Protein AF-A0A1F2QXC3-F1 (afdb_monomer)

Radius of gyration: 17.64 Å; Cα contacts (8 Å, |Δi|>4): 50; chains: 1; bounding box: 39×17×53 Å

Secondary structure (DSSP, 8-state):
--HHHHHHHHHHHHHHHHHHHHHHHHHHHHHHS---HHHHHHHHHHHHHHHHHHHHHHHHHHHHHHHHHHHHHH--

Mean predicted aligned error: 4.78 Å

Solvent-accessible surface area (backbone atoms only — not comparable to full-atom values): 4035 Å² total; per-residue (Å²): 135,55,74,70,60,51,53,52,52,54,52,52,44,52,54,48,35,52,49,28,51,54,49,21,53,51,28,42,53,50,26,71,75,46,87,51,68,67,61,22,49,51,27,44,53,51,20,54,48,26,52,55,50,30,49,52,42,49,56,49,48,51,52,51,55,51,50,57,55,51,62,70,64,69,76,118

pLDDT: mean 91.89, std 10.53, range [49.56, 98.5]

Structure (mmCIF, N/CA/C/O backbone):
data_AF-A0A1F2QXC3-F1
#
_entry.id   AF-A0A1F2QXC3-F1
#
loop_
_atom_site.group_PDB
_atom_site.id
_atom_site.type_symbol
_atom_site.label_atom_id
_atom_site.label_alt_id
_atom_site.label_comp_id
_atom_site.label_asym_id
_atom_site.label_entity_id
_atom_site.label_seq_id
_atom_site.pdbx_PDB_ins_code
_atom_site.Cartn_x
_atom_site.Cartn_y
_atom_site.Cartn_z
_atom_site.occupancy
_atom_site.B_iso_or_equiv
_atom_site.auth_seq_id
_atom_site.auth_comp_id
_atom_site.auth_asym_id
_atom_site.auth_atom_id
_atom_site.pdbx_PDB_model_num
ATOM 1 N N . MET A 1 1 ? 10.585 4.876 -26.696 1.00 61.47 1 MET A N 1
ATOM 2 C CA . MET A 1 1 ? 10.630 5.625 -25.416 1.00 61.47 1 MET A CA 1
ATOM 3 C C . MET A 1 1 ? 12.090 5.717 -24.983 1.00 61.47 1 MET A C 1
ATOM 5 O O . MET A 1 1 ? 12.817 4.774 -25.258 1.00 61.47 1 MET A O 1
ATOM 9 N N . ASN A 1 2 ? 12.570 6.832 -24.424 1.00 80.25 2 ASN A N 1
ATOM 10 C CA . ASN A 1 2 ? 13.989 6.933 -24.044 1.00 80.25 2 ASN A CA 1
ATOM 11 C C . ASN A 1 2 ? 14.243 6.331 -22.644 1.00 80.25 2 ASN A C 1
ATOM 13 O O . ASN A 1 2 ? 13.321 6.208 -21.836 1.00 80.25 2 ASN A O 1
ATOM 17 N N . GLU A 1 3 ? 15.496 5.968 -22.360 1.00 76.12 3 GLU A N 1
ATOM 18 C CA . GLU A 1 3 ? 15.904 5.306 -21.109 1.00 76.12 3 GLU A CA 1
ATOM 19 C C . GLU A 1 3 ? 15.555 6.119 -19.850 1.00 76.12 3 GLU A C 1
ATOM 21 O O . GLU A 1 3 ? 15.145 5.565 -18.828 1.00 76.12 3 GLU A O 1
ATOM 26 N N . LYS A 1 4 ? 15.668 7.448 -19.929 1.00 81.50 4 LYS A N 1
ATOM 27 C CA . LYS A 1 4 ? 15.394 8.352 -18.808 1.00 81.50 4 LYS A CA 1
ATOM 28 C C . LYS A 1 4 ? 13.905 8.384 -18.455 1.00 81.50 4 LYS A C 1
ATOM 30 O O . LY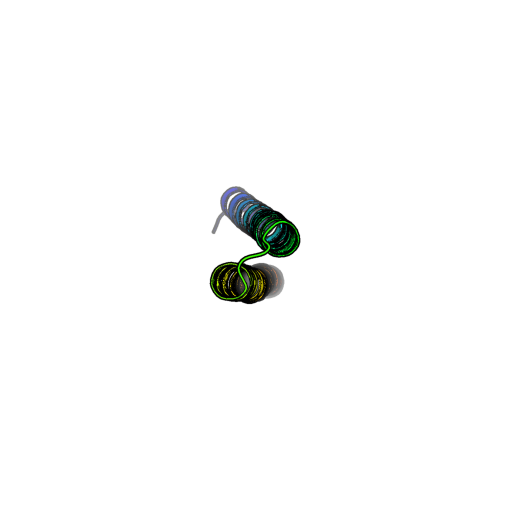S A 1 4 ? 13.551 8.322 -17.281 1.00 81.50 4 LYS A O 1
ATOM 35 N N . THR A 1 5 ? 13.037 8.441 -19.464 1.00 84.38 5 THR A N 1
ATOM 36 C CA . THR A 1 5 ? 11.577 8.405 -19.301 1.00 84.38 5 THR A CA 1
ATOM 37 C C . THR A 1 5 ? 11.128 7.084 -18.693 1.00 84.38 5 THR A C 1
ATOM 39 O O . THR A 1 5 ? 10.319 7.081 -17.773 1.00 84.38 5 THR A O 1
ATOM 42 N N . TRP A 1 6 ? 11.699 5.970 -19.149 1.00 81.88 6 TRP A N 1
ATOM 43 C CA . TRP A 1 6 ? 11.402 4.656 -18.592 1.00 81.88 6 TRP A CA 1
ATOM 44 C C . TRP A 1 6 ? 11.703 4.572 -17.091 1.00 81.88 6 TRP A C 1
ATOM 46 O O . TRP A 1 6 ? 10.849 4.167 -16.303 1.00 81.88 6 TRP A O 1
ATOM 56 N N . ARG A 1 7 ? 12.922 4.966 -16.694 1.00 82.94 7 ARG A N 1
ATOM 57 C CA . ARG A 1 7 ? 13.331 4.939 -15.285 1.00 82.94 7 ARG A CA 1
ATOM 58 C C . ARG A 1 7 ? 12.389 5.766 -14.419 1.00 82.94 7 ARG A C 1
ATOM 60 O O . ARG A 1 7 ? 11.979 5.297 -13.366 1.00 82.94 7 ARG A O 1
ATOM 67 N N . SER A 1 8 ? 12.001 6.941 -14.910 1.00 91.44 8 SER A N 1
ATOM 68 C CA . SER A 1 8 ? 11.052 7.813 -14.222 1.00 91.44 8 SER A CA 1
ATOM 69 C C . SER A 1 8 ? 9.675 7.165 -14.049 1.00 91.44 8 SER A C 1
ATOM 71 O O . SER A 1 8 ? 9.089 7.311 -12.984 1.00 91.44 8 SER A O 1
ATOM 73 N N . ILE A 1 9 ? 9.160 6.443 -15.049 1.00 91.81 9 ILE A N 1
ATOM 74 C CA . ILE A 1 9 ? 7.861 5.756 -14.946 1.00 91.81 9 ILE A CA 1
ATOM 75 C C . ILE A 1 9 ? 7.919 4.649 -13.890 1.00 91.81 9 ILE A C 1
ATOM 77 O O . ILE A 1 9 ? 7.035 4.570 -13.041 1.00 91.81 9 ILE A O 1
ATOM 81 N N . VAL A 1 10 ? 8.973 3.829 -13.905 1.00 93.88 10 VAL A N 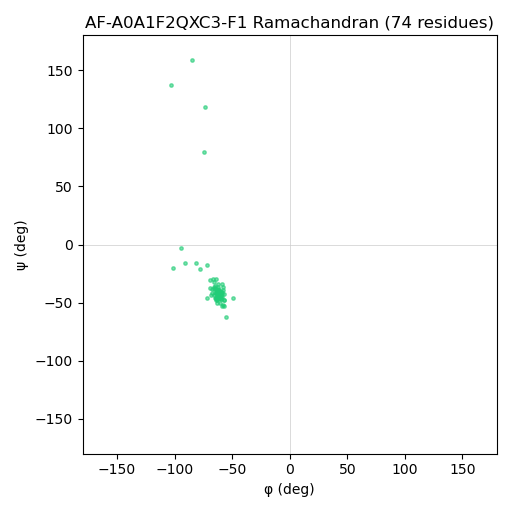1
ATOM 82 C CA . VAL A 1 10 ? 9.168 2.764 -12.907 1.00 93.88 10 VAL A CA 1
ATOM 83 C C . VAL A 1 10 ? 9.301 3.344 -11.498 1.00 93.88 10 VAL A C 1
ATOM 85 O O . VAL A 1 10 ? 8.679 2.836 -10.570 1.00 93.88 10 VAL A O 1
ATOM 88 N N . GLU A 1 11 ? 10.069 4.421 -11.327 1.00 94.94 11 GLU A N 1
ATOM 89 C CA . GLU A 1 11 ? 10.206 5.108 -10.036 1.00 94.94 11 GLU A CA 1
ATOM 90 C C . GLU A 1 11 ? 8.856 5.648 -9.541 1.00 94.94 11 GLU A C 1
ATOM 92 O O . GLU A 1 11 ? 8.486 5.391 -8.399 1.00 94.94 11 GLU A O 1
ATOM 97 N N . VAL A 1 12 ? 8.073 6.304 -10.407 1.00 96.69 12 VAL A N 1
ATOM 98 C CA . VAL A 1 12 ? 6.735 6.812 -10.058 1.00 96.69 12 VAL A CA 1
ATOM 99 C C . VAL A 1 12 ? 5.789 5.682 -9.655 1.00 96.69 12 VAL A C 1
ATOM 101 O O . VAL A 1 12 ? 5.097 5.812 -8.648 1.00 96.69 12 VAL A O 1
ATOM 104 N N . LEU A 1 13 ? 5.771 4.569 -10.395 1.00 96.31 13 LEU A N 1
ATOM 105 C CA . LEU A 1 13 ? 4.926 3.417 -10.066 1.00 96.31 13 LEU A CA 1
ATOM 106 C C . LEU A 1 13 ? 5.318 2.793 -8.725 1.00 96.31 13 LEU A C 1
ATOM 108 O O . LEU A 1 13 ? 4.445 2.480 -7.921 1.00 96.31 13 LEU A O 1
ATOM 112 N N . ARG A 1 14 ? 6.619 2.664 -8.444 1.00 96.38 14 ARG A N 1
ATOM 113 C CA . ARG A 1 14 ? 7.102 2.151 -7.153 1.00 96.38 14 ARG A CA 1
ATOM 114 C C . ARG A 1 14 ? 6.714 3.0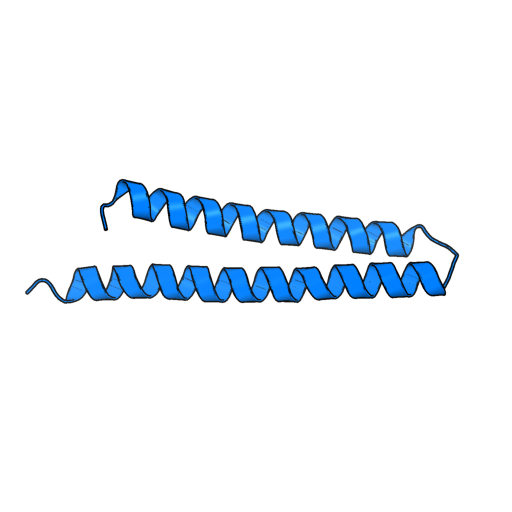65 -5.996 1.00 96.38 14 ARG A C 1
ATOM 116 O O . ARG A 1 14 ? 6.170 2.577 -5.012 1.00 96.38 14 ARG A O 1
ATOM 123 N N . THR A 1 15 ? 6.912 4.374 -6.142 1.00 97.56 15 THR A N 1
ATOM 124 C CA . THR A 1 15 ? 6.484 5.350 -5.130 1.00 97.56 15 THR A CA 1
ATOM 125 C C . THR A 1 15 ? 4.968 5.344 -4.938 1.00 97.56 15 THR A C 1
ATOM 127 O O . THR A 1 15 ? 4.501 5.493 -3.814 1.00 97.56 15 THR A O 1
ATOM 130 N N . ALA A 1 16 ? 4.182 5.161 -6.003 1.00 97.69 16 ALA A N 1
ATOM 131 C CA . ALA A 1 16 ? 2.732 5.041 -5.886 1.00 97.69 16 ALA A CA 1
ATOM 132 C C . ALA A 1 16 ? 2.337 3.788 -5.086 1.00 97.69 16 ALA A C 1
ATOM 134 O O . ALA A 1 16 ? 1.555 3.902 -4.153 1.00 97.69 16 ALA A O 1
ATOM 135 N N . ILE A 1 17 ? 2.938 2.625 -5.371 1.00 97.88 17 ILE A N 1
ATOM 136 C CA . ILE A 1 17 ? 2.687 1.377 -4.624 1.00 97.88 17 ILE A CA 1
ATOM 137 C C . ILE A 1 17 ? 3.022 1.530 -3.135 1.00 97.88 17 ILE A C 1
ATOM 139 O O . ILE A 1 17 ? 2.272 1.043 -2.293 1.00 97.88 17 ILE A O 1
ATOM 143 N N . GLU A 1 18 ? 4.141 2.184 -2.811 1.00 97.75 18 GLU A N 1
ATOM 144 C CA . GLU A 1 18 ? 4.529 2.471 -1.422 1.00 97.75 18 GLU A CA 1
ATOM 145 C C . GLU A 1 18 ? 3.486 3.359 -0.733 1.00 97.75 18 GLU A C 1
ATOM 147 O O . GLU A 1 18 ? 3.027 3.028 0.356 1.00 97.75 18 GLU A O 1
ATOM 152 N N . ARG A 1 19 ? 3.025 4.417 -1.410 1.00 98.00 19 ARG A N 1
ATOM 153 C CA . ARG A 1 19 ? 1.981 5.306 -0.883 1.00 98.00 19 ARG A CA 1
ATOM 154 C C . ARG A 1 19 ? 0.650 4.605 -0.643 1.00 98.00 19 ARG A C 1
ATOM 156 O O . ARG A 1 19 ? 0.011 4.908 0.354 1.00 98.00 19 ARG A O 1
ATOM 163 N N . GLU A 1 20 ? 0.235 3.682 -1.509 1.00 97.81 20 GLU A N 1
ATOM 164 C CA . GLU A 1 20 ? -0.991 2.911 -1.252 1.00 97.81 20 GLU A CA 1
ATOM 165 C C . GLU A 1 20 ? -0.844 2.002 -0.022 1.00 97.81 20 GLU A C 1
ATOM 167 O O . GLU A 1 20 ? -1.807 1.791 0.713 1.00 97.81 20 GLU A O 1
ATOM 172 N N . GLY A 1 21 ? 0.367 1.498 0.244 1.00 97.69 21 GLY A N 1
ATOM 173 C CA . GLY A 1 21 ? 0.679 0.784 1.485 1.00 97.69 21 GLY A CA 1
ATOM 174 C C . GLY A 1 21 ? 0.549 1.679 2.719 1.00 97.69 21 GLY A C 1
ATOM 175 O O . GLY A 1 21 ? -0.142 1.315 3.668 1.00 97.69 21 GLY A O 1
ATOM 176 N N . ASP A 1 22 ? 1.133 2.878 2.672 1.00 98.12 22 ASP A N 1
ATOM 177 C CA . ASP A 1 22 ? 1.024 3.857 3.760 1.00 98.12 22 ASP A CA 1
ATOM 178 C C . ASP A 1 22 ? -0.441 4.282 4.002 1.00 98.12 22 ASP A C 1
ATOM 180 O O . ASP A 1 22 ? -0.876 4.421 5.148 1.00 98.12 22 ASP A O 1
ATOM 184 N N . SER A 1 23 ? -1.227 4.460 2.931 1.00 97.94 23 SER A N 1
ATOM 185 C CA . SER A 1 23 ? -2.663 4.768 3.008 1.00 97.94 23 SER A CA 1
ATOM 186 C C . SER A 1 23 ? -3.463 3.623 3.632 1.00 97.94 23 SER A C 1
ATOM 188 O O . SER A 1 23 ? -4.336 3.871 4.468 1.00 97.94 23 SER A O 1
ATOM 190 N N . PHE A 1 24 ? -3.151 2.371 3.276 1.00 98.44 24 PHE A N 1
ATOM 191 C CA . PHE A 1 24 ? -3.754 1.195 3.904 1.00 98.44 24 PHE A CA 1
ATOM 192 C C . PHE A 1 24 ? -3.532 1.207 5.418 1.00 98.44 24 PHE A C 1
ATOM 194 O O . PHE A 1 24 ? -4.501 1.125 6.178 1.00 98.44 24 PHE A O 1
ATOM 201 N N . ASP A 1 25 ? -2.275 1.347 5.846 1.00 98.25 25 ASP A N 1
ATOM 202 C CA . ASP A 1 25 ? -1.912 1.354 7.264 1.00 98.25 25 ASP A CA 1
ATOM 203 C C . ASP A 1 25 ? -2.601 2.512 7.997 1.00 98.25 25 ASP A C 1
ATOM 205 O O . ASP A 1 25 ? -3.138 2.326 9.088 1.00 98.25 25 ASP A O 1
ATOM 209 N N . TYR A 1 26 ? -2.687 3.687 7.365 1.00 98.31 26 TYR A N 1
ATOM 210 C CA . TYR A 1 26 ? -3.387 4.847 7.913 1.00 98.31 26 TYR A CA 1
ATOM 211 C C . TYR A 1 26 ? -4.873 4.575 8.189 1.00 98.31 26 TYR A C 1
ATOM 213 O O . TYR A 1 26 ? -5.349 4.815 9.305 1.00 98.31 26 TYR A O 1
ATOM 221 N N . TYR A 1 27 ? -5.621 4.072 7.201 1.00 98.38 27 TYR A N 1
ATOM 222 C CA . TYR A 1 27 ? -7.050 3.793 7.377 1.00 98.38 27 TYR A CA 1
ATOM 223 C C . TYR A 1 27 ? -7.293 2.618 8.320 1.00 98.38 27 TYR A C 1
ATOM 225 O O . TYR A 1 27 ? -8.223 2.662 9.129 1.00 98.38 27 TYR A O 1
ATOM 233 N N . TYR A 1 28 ? -6.443 1.593 8.263 1.00 98.19 28 TYR A N 1
ATOM 234 C CA . TYR A 1 28 ? -6.529 0.449 9.158 1.00 98.19 28 TYR A CA 1
ATOM 235 C C . TYR A 1 28 ? -6.305 0.863 10.617 1.00 98.19 28 TYR A C 1
ATOM 237 O O . TYR A 1 28 ? -7.125 0.539 11.479 1.00 98.19 28 TYR A O 1
ATOM 245 N N . ASP A 1 29 ? -5.264 1.647 10.899 1.00 98.31 29 ASP A N 1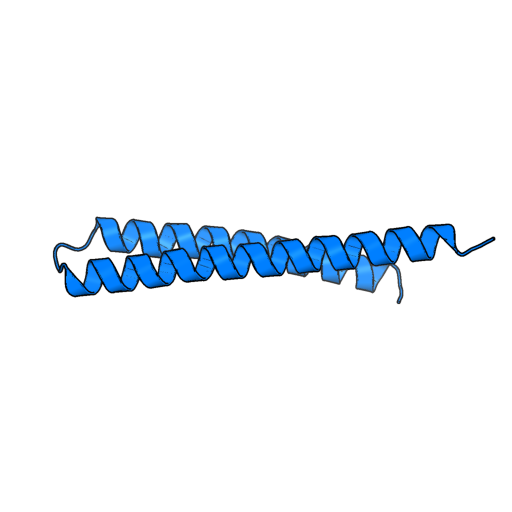
ATOM 246 C CA . ASP A 1 29 ? -4.994 2.177 12.236 1.00 98.31 29 ASP A CA 1
ATOM 247 C C . ASP A 1 29 ? -6.111 3.104 12.720 1.00 98.31 29 ASP A C 1
ATOM 249 O O . ASP A 1 29 ? -6.521 3.027 13.882 1.00 98.31 29 ASP A O 1
ATOM 253 N N . ALA A 1 30 ? -6.642 3.959 11.840 1.00 97.88 30 ALA A N 1
ATOM 254 C CA . ALA A 1 30 ? -7.792 4.799 12.158 1.00 97.88 30 ALA A CA 1
ATOM 255 C C . ALA A 1 30 ? -9.018 3.948 12.537 1.00 97.88 30 ALA A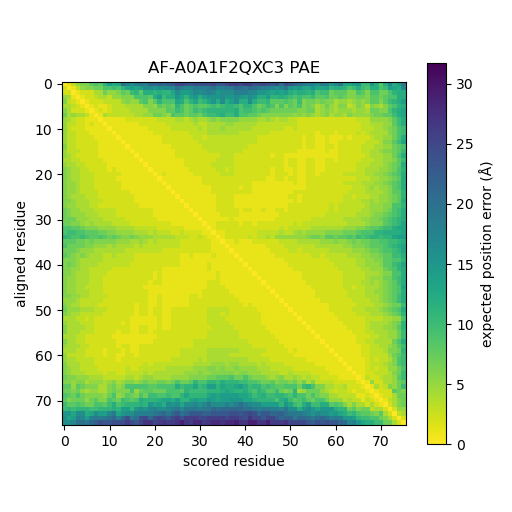 C 1
ATOM 257 O O . ALA A 1 30 ? -9.688 4.248 13.527 1.00 97.88 30 ALA A O 1
ATOM 258 N N . ALA A 1 31 ? -9.266 2.844 11.822 1.00 98.19 31 ALA A N 1
ATOM 259 C CA . ALA A 1 31 ? -10.352 1.909 12.116 1.00 98.19 31 ALA A CA 1
ATOM 260 C C . ALA A 1 31 ? -10.189 1.207 13.477 1.00 98.19 31 ALA A C 1
ATOM 262 O O . ALA A 1 31 ? -11.182 0.860 14.120 1.00 98.19 31 ALA A O 1
ATOM 263 N N . GLN A 1 32 ? -8.953 0.992 13.943 1.00 97.44 32 GLN A N 1
ATOM 264 C CA . GLN A 1 32 ? -8.699 0.417 15.271 1.00 97.44 32 GLN A CA 1
ATOM 265 C C . GLN A 1 32 ? -8.872 1.423 16.413 1.00 97.44 32 GLN A C 1
ATOM 267 O O . GLN A 1 32 ? -9.071 1.011 17.553 1.00 97.44 32 GLN A O 1
ATOM 272 N N . ARG A 1 33 ? -8.800 2.726 16.124 1.00 97.50 33 ARG A N 1
ATOM 273 C CA . ARG A 1 33 ? -8.896 3.807 17.121 1.00 97.50 33 ARG A CA 1
ATOM 274 C C . ARG A 1 33 ? -10.310 4.368 17.291 1.00 97.50 33 ARG A C 1
ATOM 276 O O . ARG A 1 33 ? -10.496 5.258 18.114 1.00 97.50 33 ARG A O 1
ATOM 283 N N . THR A 1 34 ? -11.280 3.890 16.514 1.00 96.25 34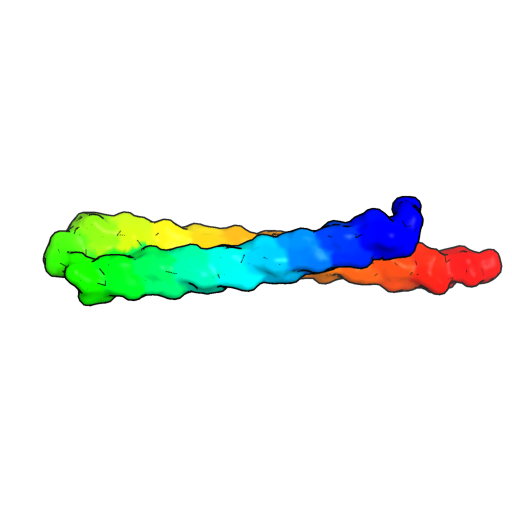 THR A N 1
ATOM 284 C CA . THR A 1 34 ? -12.683 4.316 16.600 1.00 96.25 34 THR A CA 1
ATOM 285 C C . THR A 1 34 ? -13.547 3.278 17.312 1.00 96.25 34 THR A C 1
ATOM 287 O O . THR A 1 34 ? -13.455 2.080 17.036 1.00 96.25 34 THR A O 1
ATOM 290 N N . ASP A 1 35 ? -14.432 3.762 18.183 1.00 96.25 35 ASP A N 1
ATOM 291 C CA . ASP A 1 35 ? -15.455 2.958 18.862 1.00 96.25 35 ASP A CA 1
ATOM 292 C C . ASP A 1 35 ? -16.785 2.918 18.087 1.00 96.25 35 ASP A C 1
ATOM 294 O O . ASP A 1 35 ? -17.632 2.063 18.348 1.00 96.25 35 ASP A O 1
ATOM 298 N N . ASP A 1 36 ? -16.976 3.823 17.119 1.00 97.81 36 ASP A N 1
ATOM 299 C CA . ASP A 1 36 ? -18.156 3.838 16.253 1.00 97.81 36 ASP A CA 1
ATOM 300 C C . ASP A 1 36 ? -18.075 2.689 15.221 1.00 97.81 36 ASP A C 1
ATOM 302 O O . ASP A 1 36 ? -17.140 2.662 14.408 1.00 97.81 36 ASP A O 1
ATOM 306 N N . PRO A 1 37 ? -19.033 1.739 15.229 1.00 96.81 37 PRO A N 1
ATOM 307 C CA . PRO A 1 37 ? -19.017 0.578 14.346 1.00 96.81 37 PRO A CA 1
ATOM 308 C C . PRO A 1 37 ? -19.263 0.915 12.868 1.00 96.81 37 PRO A C 1
ATOM 310 O O . PRO A 1 37 ? -18.734 0.212 12.003 1.00 96.81 37 PRO A O 1
ATOM 313 N N . GLU A 1 38 ? -20.035 1.960 12.554 1.00 97.88 38 GLU A N 1
ATOM 314 C CA . GLU A 1 38 ? -20.266 2.383 11.167 1.00 97.88 38 GLU A CA 1
ATOM 315 C C . GLU A 1 38 ? -19.004 3.029 10.598 1.00 97.88 38 GLU A C 1
ATOM 317 O O . GLU A 1 38 ? -18.544 2.652 9.516 1.00 97.88 38 GLU A O 1
ATOM 322 N N . LEU A 1 39 ? -18.382 3.926 11.369 1.00 97.69 39 LEU A N 1
ATOM 323 C CA . LEU A 1 39 ? -17.121 4.555 10.983 1.00 97.69 39 LEU A CA 1
ATOM 324 C C . LEU A 1 39 ? -15.989 3.528 10.863 1.00 97.69 39 LEU A C 1
ATOM 326 O O . LEU A 1 39 ? -15.208 3.580 9.913 1.00 97.69 39 LEU A O 1
ATOM 330 N N . LYS A 1 40 ? -15.921 2.558 11.785 1.00 98.44 40 LYS A N 1
ATOM 331 C CA . LYS A 1 40 ? -14.948 1.461 11.721 1.00 98.44 40 LYS A CA 1
ATOM 332 C C . LYS A 1 40 ? -15.072 0.689 10.416 1.00 98.44 40 LYS A C 1
ATOM 334 O O . LYS A 1 40 ? -14.066 0.428 9.762 1.00 98.44 40 LYS A O 1
ATOM 339 N N . ARG A 1 41 ? -16.298 0.328 10.032 1.00 98.25 41 ARG A N 1
ATOM 340 C CA . ARG A 1 41 ? -16.549 -0.407 8.793 1.00 98.25 41 ARG A CA 1
ATOM 341 C C . ARG A 1 41 ? -16.151 0.407 7.567 1.00 98.25 41 ARG A C 1
ATOM 343 O O . ARG A 1 41 ? -15.443 -0.115 6.719 1.00 98.25 41 ARG A O 1
ATOM 350 N N . PHE A 1 42 ? -16.522 1.683 7.527 1.00 98.38 42 PHE A N 1
ATOM 351 C CA . PHE A 1 42 ? -16.145 2.578 6.437 1.00 98.38 42 PHE A CA 1
ATOM 352 C C . PHE A 1 42 ? -14.621 2.699 6.271 1.00 98.38 42 PHE A C 1
ATOM 354 O O . PHE A 1 42 ? -14.110 2.591 5.160 1.00 98.38 42 PHE A O 1
ATOM 361 N N . LEU A 1 43 ? -13.876 2.865 7.368 1.00 98.50 43 LEU A N 1
ATOM 362 C CA . LEU A 1 43 ? -12.412 2.942 7.328 1.00 98.50 43 LEU A CA 1
ATOM 363 C C . LEU A 1 43 ? -11.766 1.620 6.884 1.00 98.50 43 LEU A C 1
ATOM 365 O O . LEU A 1 43 ? -10.789 1.638 6.140 1.00 98.50 43 LEU A O 1
ATOM 369 N N . LEU A 1 44 ? -12.321 0.474 7.290 1.00 98.38 44 LEU A N 1
ATOM 370 C CA . LEU A 1 44 ? -11.862 -0.832 6.804 1.00 98.38 44 LEU A CA 1
ATOM 371 C C . LEU A 1 44 ? -12.135 -1.022 5.306 1.00 98.38 44 LEU A C 1
ATOM 373 O O . LEU A 1 44 ? -11.284 -1.572 4.611 1.00 98.38 44 LEU A O 1
ATOM 377 N N . ASP A 1 45 ? -13.277 -0.543 4.808 1.00 98.38 45 ASP A N 1
ATOM 378 C CA . ASP A 1 45 ? -13.605 -0.583 3.380 1.00 98.38 45 ASP A CA 1
ATOM 379 C C . ASP A 1 45 ? -12.629 0.288 2.563 1.00 98.38 45 ASP A C 1
ATOM 381 O O . ASP A 1 45 ? -12.181 -0.126 1.492 1.00 98.38 45 ASP A O 1
ATOM 385 N N . LEU A 1 46 ? -12.239 1.463 3.083 1.00 98.38 46 LEU A N 1
ATOM 386 C CA . LEU A 1 46 ? -11.194 2.299 2.475 1.00 98.38 46 LEU A CA 1
ATOM 387 C C . LEU A 1 46 ? -9.840 1.590 2.459 1.00 98.38 46 LEU A C 1
ATOM 389 O O . LEU A 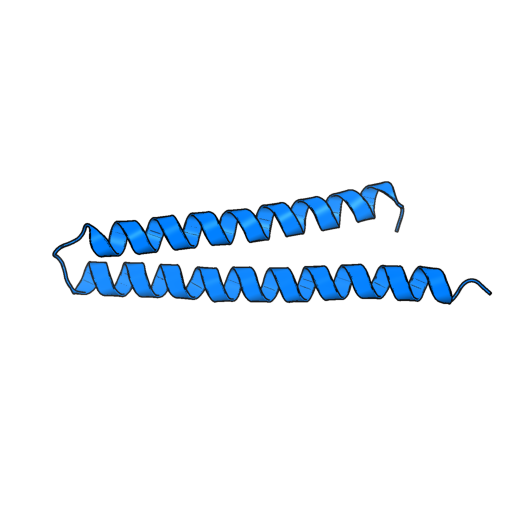1 46 ? -9.197 1.541 1.417 1.00 98.38 46 LEU A O 1
ATOM 393 N N . ALA A 1 47 ? -9.428 0.991 3.577 1.00 98.12 47 ALA A N 1
ATOM 394 C CA . ALA A 1 47 ? -8.184 0.233 3.633 1.00 98.12 47 ALA A CA 1
ATOM 395 C C . ALA A 1 47 ? -8.180 -0.891 2.573 1.00 98.12 47 ALA A C 1
ATOM 397 O O . ALA A 1 47 ? -7.244 -1.020 1.786 1.00 98.12 47 ALA A O 1
ATOM 398 N N . GLU A 1 48 ? -9.253 -1.677 2.471 1.00 97.94 48 GLU A N 1
ATOM 399 C CA . GLU A 1 48 ? -9.327 -2.747 1.469 1.00 97.94 48 GLU A CA 1
ATOM 400 C C . GLU A 1 48 ? -9.260 -2.217 0.024 1.00 97.94 48 GLU A C 1
ATOM 402 O O . GLU A 1 48 ? -8.628 -2.840 -0.831 1.00 97.94 48 GLU A O 1
ATOM 407 N N . MET A 1 49 ? -9.818 -1.032 -0.242 1.00 98.00 49 MET A N 1
ATOM 408 C CA . MET A 1 49 ? -9.696 -0.363 -1.540 1.00 98.00 49 MET A CA 1
ATOM 409 C C . MET A 1 49 ? -8.235 -0.054 -1.899 1.00 98.00 49 MET A C 1
ATOM 411 O O . MET A 1 49 ? -7.820 -0.308 -3.033 1.00 98.00 49 MET A O 1
ATOM 415 N N . GLU A 1 50 ? -7.431 0.408 -0.937 1.00 97.81 50 GLU A N 1
ATOM 416 C CA . GLU A 1 50 ? -6.013 0.706 -1.183 1.00 97.81 50 GLU A CA 1
ATOM 417 C C . GLU A 1 50 ? -5.193 -0.552 -1.494 1.00 97.81 50 GLU A C 1
ATOM 419 O O . GLU A 1 50 ? -4.263 -0.508 -2.306 1.00 97.81 50 GLU A O 1
ATOM 424 N N . LYS A 1 51 ? -5.570 -1.724 -0.960 1.00 96.25 51 LYS A N 1
ATOM 425 C CA . LYS A 1 51 ? -4.948 -2.993 -1.386 1.00 96.25 51 LYS A CA 1
ATOM 426 C C . LYS A 1 51 ? -5.195 -3.281 -2.861 1.00 96.25 51 LYS A C 1
ATOM 428 O O . LYS A 1 51 ? -4.280 -3.729 -3.561 1.00 96.25 51 LYS A O 1
ATOM 433 N N . ASP A 1 52 ? -6.414 -3.039 -3.334 1.00 97.19 52 ASP A N 1
ATOM 434 C CA . ASP A 1 52 ? -6.771 -3.217 -4.739 1.00 97.19 52 ASP A CA 1
ATOM 435 C C . ASP A 1 52 ? -6.052 -2.204 -5.639 1.00 97.19 52 ASP A C 1
ATOM 437 O O . ASP A 1 52 ? -5.579 -2.575 -6.719 1.00 97.19 52 ASP A O 1
ATOM 441 N N . HIS A 1 53 ? -5.896 -0.954 -5.194 1.00 97.81 53 HIS A N 1
ATOM 442 C CA . HIS A 1 53 ? -5.074 0.044 -5.884 1.00 97.81 53 HIS A CA 1
ATOM 443 C C . HIS A 1 53 ? -3.612 -0.404 -5.982 1.00 97.81 53 HIS A C 1
ATOM 445 O O . HIS A 1 53 ? -3.062 -0.478 -7.086 1.00 97.81 53 HIS A O 1
ATOM 451 N N . ALA A 1 54 ? -3.007 -0.815 -4.863 1.00 97.19 54 ALA A N 1
ATOM 452 C CA . ALA A 1 54 ? -1.637 -1.318 -4.829 1.00 97.19 54 ALA A CA 1
ATOM 453 C C . ALA A 1 54 ? -1.447 -2.533 -5.751 1.00 97.19 54 ALA A C 1
ATOM 455 O O . ALA A 1 54 ? -0.420 -2.659 -6.420 1.00 97.19 54 ALA A O 1
ATOM 456 N N . ARG A 1 55 ? -2.433 -3.438 -5.815 1.00 97.69 55 ARG A N 1
ATOM 457 C CA . ARG A 1 55 ? -2.414 -4.595 -6.721 1.00 97.69 55 ARG A CA 1
ATOM 458 C C . ARG A 1 55 ? -2.403 -4.168 -8.188 1.00 97.69 55 ARG A C 1
ATOM 460 O O . ARG A 1 55 ? -1.523 -4.609 -8.921 1.00 97.69 55 ARG A O 1
ATOM 467 N N . ARG A 1 56 ? -3.310 -3.277 -8.600 1.00 97.81 56 ARG A N 1
ATOM 468 C CA . ARG A 1 56 ? -3.361 -2.767 -9.984 1.00 97.81 56 ARG A CA 1
ATOM 469 C C . ARG A 1 56 ? -2.065 -2.060 -10.375 1.00 97.81 56 ARG A C 1
ATOM 471 O O . ARG A 1 56 ? -1.560 -2.267 -11.471 1.00 97.81 56 ARG A O 1
ATOM 478 N N . LEU A 1 57 ? -1.487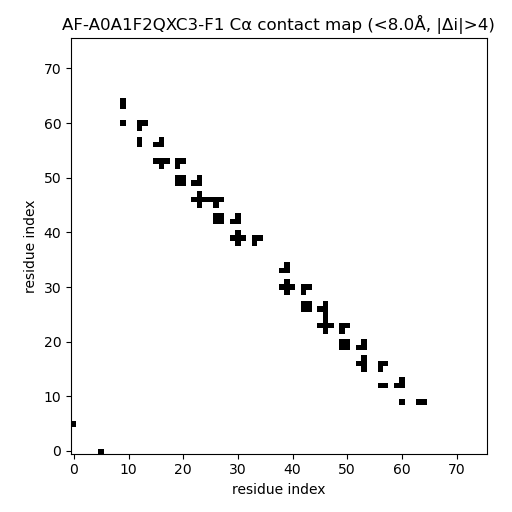 -1.268 -9.472 1.00 97.69 57 LEU A N 1
ATOM 479 C CA . LEU A 1 57 ? -0.210 -0.596 -9.726 1.00 97.69 57 LEU A CA 1
ATOM 480 C C . LEU A 1 57 ? 0.955 -1.586 -9.887 1.00 97.69 57 LEU A C 1
ATOM 482 O O . LEU A 1 57 ? 1.831 -1.356 -10.719 1.00 97.69 57 LEU A O 1
ATOM 486 N N . ARG A 1 58 ? 0.965 -2.699 -9.138 1.00 96.25 58 ARG A N 1
ATOM 487 C CA . ARG A 1 58 ? 1.955 -3.778 -9.320 1.00 96.25 58 ARG A CA 1
ATOM 488 C C . ARG A 1 58 ? 1.800 -4.478 -10.669 1.00 96.25 58 ARG A C 1
ATOM 490 O O . ARG A 1 58 ? 2.804 -4.695 -11.337 1.00 96.25 58 ARG A O 1
ATOM 497 N N . GLU A 1 59 ? 0.568 -4.782 -11.077 1.00 97.00 59 GLU A N 1
ATOM 498 C CA . GLU A 1 59 ? 0.271 -5.370 -12.395 1.00 97.00 59 GLU A CA 1
ATOM 499 C C . GLU A 1 59 ? 0.757 -4.446 -13.530 1.00 97.00 59 GLU A C 1
ATOM 501 O O . GLU A 1 59 ? 1.366 -4.892 -14.504 1.00 97.00 59 GLU A O 1
ATOM 506 N N . GLU A 1 60 ? 0.558 -3.135 -13.381 1.00 95.56 60 GLU A N 1
ATOM 507 C CA . GLU A 1 60 ? 1.041 -2.127 -14.327 1.00 95.56 60 GLU A CA 1
ATOM 508 C C . GLU A 1 60 ? 2.570 -2.012 -14.349 1.00 95.56 60 GLU A C 1
ATOM 510 O O . GLU A 1 60 ? 3.161 -1.930 -15.428 1.00 95.56 60 GLU A O 1
ATOM 515 N N . LEU A 1 61 ? 3.227 -2.058 -13.187 1.00 94.88 61 LEU A N 1
ATOM 516 C CA . LEU A 1 61 ? 4.688 -2.085 -13.093 1.00 94.88 61 LEU A CA 1
ATOM 517 C C . LEU A 1 61 ? 5.271 -3.309 -13.807 1.00 94.88 61 LEU A C 1
ATOM 519 O O . LEU A 1 61 ? 6.187 -3.161 -14.614 1.00 94.88 61 LEU A O 1
ATOM 523 N N . GLU A 1 62 ? 4.704 -4.491 -13.570 1.00 94.06 62 GLU A N 1
ATOM 524 C CA . GLU A 1 62 ? 5.122 -5.728 -14.232 1.00 94.06 62 GLU A CA 1
ATOM 525 C C . GLU A 1 62 ? 4.907 -5.650 -15.751 1.00 94.06 62 GLU A C 1
ATOM 527 O O . GLU A 1 62 ? 5.790 -6.019 -16.531 1.00 94.06 62 GLU A O 1
ATOM 532 N N . ARG A 1 63 ? 3.760 -5.120 -16.201 1.00 93.62 63 ARG A N 1
ATOM 533 C CA . ARG A 1 63 ? 3.482 -4.919 -17.632 1.00 93.62 63 ARG A CA 1
ATOM 534 C C . ARG A 1 63 ? 4.512 -4.005 -18.274 1.00 93.62 63 ARG A C 1
ATOM 536 O O . ARG A 1 63 ? 5.011 -4.322 -19.355 1.00 93.62 63 ARG A O 1
ATOM 543 N N . VAL A 1 64 ? 4.801 -2.883 -17.614 1.00 90.56 64 VAL A N 1
ATOM 544 C CA . VAL A 1 64 ? 5.824 -1.934 -18.037 1.00 90.56 64 VAL A CA 1
ATOM 545 C C . VAL A 1 64 ? 7.126 -2.710 -18.174 1.00 90.56 64 VAL A C 1
ATOM 547 O O . VAL A 1 64 ? 7.567 -2.873 -19.309 1.00 90.56 64 VAL A O 1
ATOM 550 N N . GLU A 1 65 ? 7.666 -3.296 -17.098 1.00 89.38 65 GLU A N 1
ATOM 551 C CA . GLU A 1 65 ? 8.931 -4.057 -17.070 1.00 89.38 65 GLU A CA 1
ATOM 552 C C . GLU A 1 65 ? 9.051 -5.122 -18.169 1.00 89.38 65 GLU A C 1
ATOM 554 O O . GLU A 1 65 ? 10.065 -5.165 -18.880 1.00 89.38 65 GLU A O 1
ATOM 559 N N . ASN A 1 66 ? 7.998 -5.912 -18.375 1.00 89.62 66 ASN A N 1
ATOM 560 C CA . ASN A 1 66 ? 7.934 -6.925 -19.424 1.00 89.62 66 ASN A CA 1
ATOM 561 C C . ASN A 1 66 ? 8.014 -6.323 -20.832 1.00 89.62 66 ASN A C 1
ATOM 563 O O . ASN A 1 66 ? 8.712 -6.865 -21.691 1.00 89.62 66 ASN A O 1
ATOM 567 N N . GLN A 1 67 ? 7.367 -5.180 -21.080 1.00 86.94 67 GLN A N 1
ATOM 568 C CA . GLN A 1 67 ? 7.464 -4.489 -22.367 1.00 86.94 67 GLN A CA 1
ATOM 569 C C . GLN A 1 67 ? 8.914 -4.100 -22.683 1.00 86.94 67 GLN A C 1
ATOM 571 O O . GLN A 1 67 ? 9.395 -4.367 -23.784 1.00 86.94 67 GLN A O 1
ATOM 576 N N . ARG A 1 68 ? 9.655 -3.541 -21.717 1.00 83.38 68 ARG A N 1
ATOM 577 C CA . ARG A 1 68 ? 11.080 -3.218 -21.928 1.00 83.38 68 ARG A CA 1
ATOM 578 C C . ARG A 1 68 ? 11.928 -4.459 -22.153 1.00 83.38 68 ARG A C 1
ATOM 580 O O . ARG A 1 68 ? 12.864 -4.413 -22.950 1.00 83.38 68 ARG A O 1
ATOM 587 N N . TRP A 1 69 ? 11.629 -5.553 -21.455 1.00 79.00 69 TRP A N 1
ATOM 588 C CA . TRP A 1 69 ? 12.332 -6.814 -21.674 1.00 79.00 69 TRP A CA 1
ATOM 589 C C . TRP A 1 69 ? 12.145 -7.318 -23.111 1.00 79.00 69 TRP A C 1
ATOM 591 O O . TRP A 1 69 ? 13.127 -7.678 -23.762 1.00 79.00 69 TRP A O 1
ATOM 601 N N . LEU A 1 70 ? 10.914 -7.269 -23.633 1.00 81.19 70 LEU A N 1
ATOM 602 C CA . LEU A 1 70 ? 10.607 -7.632 -25.020 1.00 81.19 70 LEU A CA 1
ATOM 603 C C . LEU A 1 70 ? 11.325 -6.714 -26.017 1.00 81.19 70 LEU A C 1
ATOM 605 O O . LEU A 1 70 ? 11.987 -7.201 -26.932 1.00 81.19 70 LEU A O 1
ATOM 609 N N . GLU A 1 71 ? 11.272 -5.397 -25.810 1.00 78.44 71 GLU A N 1
ATOM 610 C CA . GLU A 1 71 ? 11.963 -4.415 -26.657 1.00 78.44 71 GLU A CA 1
ATOM 611 C C . GLU A 1 71 ? 13.485 -4.647 -26.694 1.00 78.44 71 GLU A C 1
ATOM 613 O O . GLU A 1 71 ? 14.107 -4.479 -27.739 1.00 78.44 71 GLU A O 1
ATOM 618 N N . SER A 1 72 ? 14.089 -5.115 -25.595 1.00 74.19 72 SER A N 1
ATOM 619 C CA . SER A 1 72 ? 15.515 -5.470 -25.540 1.00 74.19 72 SER A CA 1
ATOM 620 C C . SER A 1 72 ? 15.875 -6.753 -26.304 1.00 74.19 72 SER A C 1
ATOM 622 O O . SER A 1 72 ? 17.062 -6.993 -26.532 1.00 74.19 72 SER A O 1
ATOM 624 N N . LYS A 1 73 ? 14.901 -7.609 -26.639 1.00 72.88 73 LYS A N 1
ATOM 625 C CA . LYS A 1 73 ? 15.110 -8.904 -27.314 1.00 72.88 73 LYS A CA 1
ATOM 626 C C . LYS A 1 73 ? 14.800 -8.871 -28.812 1.00 72.88 73 LYS A C 1
ATOM 628 O O . LYS A 1 73 ? 15.273 -9.745 -29.530 1.00 72.88 73 LYS A O 1
ATOM 633 N N . VAL A 1 74 ? 14.019 -7.895 -29.277 1.00 66.44 74 VAL A N 1
ATOM 634 C CA . VAL A 1 74 ? 13.588 -7.778 -30.685 1.00 66.44 74 VAL A CA 1
ATOM 635 C C . VAL A 1 74 ? 14.659 -7.138 -31.580 1.00 66.44 74 VAL A C 1
ATOM 637 O O . VAL A 1 74 ? 14.619 -7.302 -32.795 1.00 66.44 74 VAL A O 1
ATOM 640 N N . THR A 1 75 ? 15.666 -6.479 -31.006 1.00 54.41 75 THR A N 1
ATOM 641 C CA . THR A 1 75 ? 16.856 -5.997 -31.723 1.00 54.41 75 THR A CA 1
ATOM 642 C C . THR A 1 75 ? 17.795 -7.166 -32.054 1.00 54.41 75 THR A C 1
ATOM 644 O O . THR A 1 75 ? 18.768 -7.424 -31.347 1.00 54.41 75 THR A O 1
ATOM 647 N N . CYS A 1 76 ? 17.460 -7.907 -33.109 1.00 49.56 76 CYS A N 1
ATOM 648 C CA . CYS A 1 76 ? 18.395 -8.730 -33.878 1.00 49.56 76 CYS A CA 1
ATOM 649 C C . CYS A 1 76 ? 18.860 -7.954 -35.113 1.00 49.56 76 CYS A C 1
ATOM 651 O O . CYS A 1 76 ? 18.031 -7.200 -35.674 1.00 49.56 76 CYS A O 1
#

Foldseek 3Di:
DDPVVLVVVLVVLVVLLVVLVVLLVVLQVVLVVDPDPVSSVVSNVSSVVSVVVSVVSVVVSVVSVVVVVVVVVVPD

Sequence (76 aa):
MNEKTWRSIVEVLRTAIEREGDSFDYYYDAAQRTDDPELKRFLLDLAEMEKDHARRLREELERVENQRWLESKVTC

Nearest PDB structures (foldseek):
  5n5e-assembly1_e  TM=8.730E-01  e=1.324E-02  Pyrococcus furiosus COM1
  3k6c-assembly1_A  TM=7.803E-01  e=6.684E-02  Nitrosomonas europaea
  4fzs-assembly1_A  TM=9.424E-01  e=1.940E+00  Homo sapiens
  4afl-assembly2_F  TM=8.441E-01  e=3.257E+00  Homo sapiens
  4ilo-assembly1_A  TM=9.006E-01  e=8.607E+00  Chlamydia trachomatis L2/434/Bu

=== Feature glossary ===
Key to the feature types in this record:

pLDDT. pLDDT is the predicted lDDT-Cα score: AlphaFold's confidence that the local environment of each residue (all inter-atomic distances within 15 Å) is correctly placed. It is a per-residue number between 0 and 100, with higher meaning more reliable.

Radius of gyration, Cα contacts, bounding box. The geometric summary reports three shape descriptors. Rg (radius of gyration) measures how spread out the Cα atoms are about their centre of mass; compact globular proteins have small Rg, elongated or unfolded ones large. Cα contacts (<8 Å, |i−j|>4) count long-range residue pairs in spatial proximity — high for tightly packed folds, near zero for rods or random coil. The bounding-box extents give the protein's footprint along x, y, z in Å.

Backbone torsions (φ/ψ). Backbone dihedral angles. Every residue except chain termini has a φ (preceding-C → N → Cα → C) and a ψ (N → Cα → C → next-N). They are reported in degrees following the IUPAC sign convention. Secondary structure is essentially a statement about which (φ, ψ) basin each residue occupies.

Contact-map, Ramachandran, and PAE plots. Plot images: a contact map (which residues are close in 3D, as an N×N binary image), a Ramachandran scatter (backbone torsion angles, revealing secondary-structure composition at a glance), and — for AlphaFold structures — a PAE heatmap (pairwise prediction confidence).

Predicted aligned error. Predicted Aligned Error (PAE) is an AlphaFold confidence matrix: entry (i, j) is the expected error in the position of residue j, in ångströms, when the prediction is superimposed on the true structure at residue i. Low PAE within a block of residues means that block is internally rigid and well-predicted; high PAE between two blocks means their relative placement is uncertain even if each block individually is confident.

Secondary structure (3-state, P-SEA). Three-state secondary structure (P-SEA) collapses the eight DSSP classes into helix (a), strand (b), and coil (c). P-SEA assigns these from Cα geometry alone — distances and angles — without requiring backbone oxygens, so it works on any Cα trace.

Solvent-accessible surface area. Solvent-accessible surface area (SASA) is the area in Å² traced out by the centre of a 1.4 Å probe sphere (a water molecule) rolled over the protein's van der Waals surface (Shrake–Rupley / Lee–Richards construction). Buried residues have near-zero SASA; fully exposed residues can exceed 200 Å². The total SASA scales roughly with the number of surface residues.

Foldseek 3Di. The Foldseek 3Di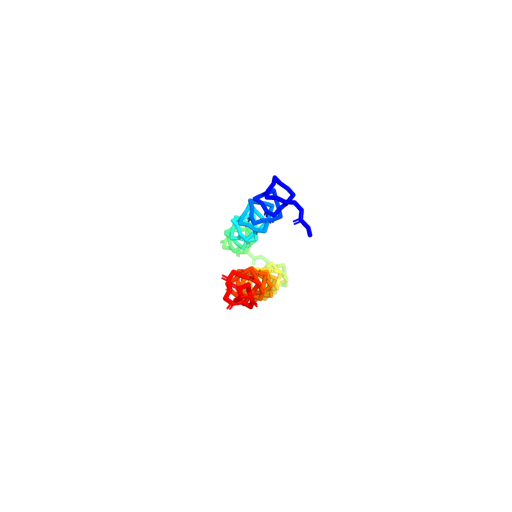 string encodes local tertiary geometry as a 20-letter alphabet — one character per residue — derived from the relative positions of nearby Cα atoms. Unlike the amino-acid sequence, 3Di is a direct function of the 3D structure, so two proteins with the same fold have similar 3Di strings even at low sequence identity.

B-factor. For experimental (PDB) structures, the B-factor (temperature factor) quantifies the positional spread of each atom in the crystal — a combination of thermal vibration and static disorder — in units of Å². High B-factors mark flexible loops or poorly resolved regions; low B-factors mark the rigid, well-ordered core.

mmCIF coordinates. The mmCIF block holds the 3D Cartesian coordinates of each backbone atom (N, Cα, C, O) in ångströms. mmCIF is the PDB's canonical archive format — a tagged-loop text representation of the atomic model.

InterPro / GO / CATH / organism. Functional annotations link the protein to curated databases. InterPro entries identify conserved domains and families by matching the sequence against member-database signatures (Pfam, PROSITE, CDD, …). Gene Ontology (GO) terms describe molecular function, biological process, and cellular component in a controlled vocabulary. CATH places the structure in a hierarchical fold classification (Class/Architecture/Topology/Homologous-superfamily). The organism is the source species.

Rendered structure images. Structure images are PyMOL renders from six orthogonal camera directions. Cartoon representation draws helices as coils and strands as arrows; sticks shows the backbone as bonds; surface shows the solvent-excluded envelope. Rainbow coloring maps sequence position to hue (blue→red, N→C); chain coloring assigns a distinct color per polypeptide.

Sequence. This is the polypeptide sequence — one letter per residue, N-terminus first. Length ranges from a few dozen residues for small domains to over a thousand for large multi-domain proteins.

Secondary structure (8-state, DSSP). The SS8 string is DSSP's per-residue secondary-structure call. α-helix (H) means an i→i+4 H-bond ladder; β-strand (E) means the residue participates in a β-sheet; 3₁₀ (G) and π (I) are tighter and wider helices; T/S are turns/bends; '-' is loop.

Nearest PDB structures. Structural nearest neighbors (via Foldseek easy-search vs the PDB). Reported per hit: target PDB id, E-value, and alignment TM-score. A TM-score above ~0.5 is the conventional threshold for 'same fold'.